Protein AF-A0A5K1AD51-F1 (afdb_monomer_lite)

pLDDT: mean 81.72, std 15.14, range [48.72, 96.69]

InterPro domains:
  IPR011042 Six-bladed beta-propeller, TolB-like [G3DSA:2.120.10.30] (1-55)
  IPR018119 Strictosidine synthase, conserved region [PF03088] (3-54)

Sequence (55 aa):
NHFFILLEGEATGRLLKYDPYTRTTSIVLDGLAFPNGVQISKDHTYLLFTETTNS

Radius of gyration: 13.3 Å; chains: 1; bounding box: 36×16×36 Å

Organism: NCBI:txid210225

Structure (mmCIF, N/CA/C/O backbone):
data_AF-A0A5K1AD51-F1
#
_entry.id   AF-A0A5K1AD51-F1
#
loop_
_atom_site.group_PDB
_atom_site.id
_atom_site.type_symbol
_atom_site.label_atom_id
_atom_site.label_alt_id
_atom_site.label_comp_id
_atom_site.label_asym_id
_atom_site.label_entity_id
_atom_site.label_seq_id
_atom_site.pdbx_PDB_ins_code
_atom_site.Cartn_x
_atom_site.Cartn_y
_atom_site.Cartn_z
_atom_site.occupancy
_atom_site.B_iso_or_equiv
_atom_site.auth_seq_id
_atom_site.auth_comp_id
_atom_site.auth_asym_id
_atom_site.auth_atom_id
_atom_site.pdbx_PDB_model_num
ATOM 1 N N . ASN A 1 1 ? 18.932 10.001 1.388 1.00 48.72 1 ASN A N 1
ATOM 2 C CA . ASN A 1 1 ? 19.544 9.579 0.112 1.00 48.72 1 ASN A CA 1
ATOM 3 C C . ASN A 1 1 ? 18.490 8.859 -0.747 1.00 48.72 1 ASN A C 1
ATOM 5 O O . ASN A 1 1 ? 18.630 7.682 -1.024 1.00 48.72 1 ASN A O 1
ATOM 9 N N . HIS A 1 2 ? 17.387 9.538 -1.107 1.00 54.16 2 HIS A N 1
ATOM 10 C CA . HIS A 1 2 ? 16.247 8.943 -1.845 1.00 54.16 2 HIS A CA 1
ATOM 11 C C . HIS A 1 2 ? 16.427 8.958 -3.374 1.00 54.16 2 HIS A C 1
ATOM 13 O O . HIS A 1 2 ? 15.635 8.363 -4.094 1.00 54.16 2 HIS A O 1
ATOM 19 N N . PHE A 1 3 ? 17.465 9.643 -3.863 1.00 57.00 3 PHE A N 1
ATOM 20 C CA . PHE A 1 3 ? 17.700 9.868 -5.288 1.00 57.00 3 PHE A CA 1
ATOM 21 C C . PHE A 1 3 ? 18.100 8.585 -6.039 1.00 57.00 3 PHE A C 1
ATOM 23 O O . PHE A 1 3 ? 17.751 8.428 -7.200 1.00 57.00 3 PHE A O 1
ATOM 30 N N . PHE A 1 4 ? 18.774 7.642 -5.368 1.00 56.81 4 PHE A N 1
ATOM 31 C CA . PHE A 1 4 ? 19.178 6.365 -5.971 1.00 56.81 4 PHE A CA 1
ATOM 32 C C . PHE A 1 4 ? 18.002 5.402 -6.188 1.00 56.81 4 PHE A C 1
ATOM 34 O O . PHE A 1 4 ? 17.945 4.757 -7.225 1.00 56.81 4 PHE A O 1
ATOM 41 N N . ILE A 1 5 ? 17.014 5.380 -5.283 1.00 58.22 5 ILE A N 1
ATOM 42 C CA . ILE A 1 5 ? 15.811 4.532 -5.423 1.00 58.22 5 ILE A CA 1
ATOM 43 C C . ILE A 1 5 ? 15.010 4.924 -6.679 1.00 58.22 5 ILE A C 1
ATOM 45 O O . ILE A 1 5 ? 14.468 4.067 -7.367 1.00 58.22 5 ILE A O 1
ATOM 49 N N . LEU A 1 6 ? 14.987 6.219 -7.010 1.00 55.12 6 LEU A N 1
ATOM 50 C CA . LEU A 1 6 ? 14.394 6.736 -8.248 1.00 55.12 6 LEU A CA 1
ATOM 51 C C . LEU A 1 6 ? 15.158 6.306 -9.512 1.00 55.12 6 LEU A C 1
ATOM 53 O O . LEU A 1 6 ? 14.543 6.159 -10.563 1.00 55.12 6 LEU A O 1
ATOM 57 N N . LEU A 1 7 ? 16.483 6.146 -9.430 1.00 54.22 7 LEU A N 1
ATOM 58 C CA . LEU A 1 7 ? 17.336 5.886 -10.593 1.00 54.22 7 LEU A CA 1
ATOM 59 C C . LEU A 1 7 ? 17.459 4.390 -10.916 1.00 54.22 7 LEU A C 1
ATOM 61 O O . LEU A 1 7 ? 17.579 4.036 -12.085 1.00 54.22 7 LEU A O 1
ATOM 65 N N . GLU A 1 8 ? 17.426 3.526 -9.897 1.00 57.09 8 GLU A N 1
ATOM 66 C CA . GLU A 1 8 ? 17.616 2.077 -10.061 1.00 57.09 8 GLU A CA 1
ATOM 67 C C . GLU A 1 8 ? 16.320 1.311 -10.362 1.00 57.09 8 GLU A C 1
ATOM 69 O O . GLU A 1 8 ? 16.376 0.150 -10.757 1.00 57.09 8 GLU A O 1
ATOM 74 N N . GLY A 1 9 ? 15.148 1.946 -10.216 1.00 55.88 9 GLY A N 1
ATOM 75 C CA . GLY A 1 9 ? 13.859 1.285 -10.456 1.00 55.88 9 GLY A CA 1
ATOM 76 C C . GLY A 1 9 ? 13.595 0.118 -9.498 1.00 55.88 9 GLY A C 1
ATOM 77 O O . GLY A 1 9 ? 12.820 -0.782 -9.815 1.00 55.88 9 GLY A O 1
ATOM 78 N N . GLU A 1 10 ? 14.262 0.106 -8.340 1.00 65.44 10 GLU A N 1
ATOM 79 C CA . GLU A 1 10 ? 14.203 -1.010 -7.407 1.00 65.44 10 GLU A CA 1
ATOM 80 C C . GLU A 1 10 ? 12.797 -1.112 -6.792 1.00 65.44 10 GLU A C 1
ATOM 82 O O . GLU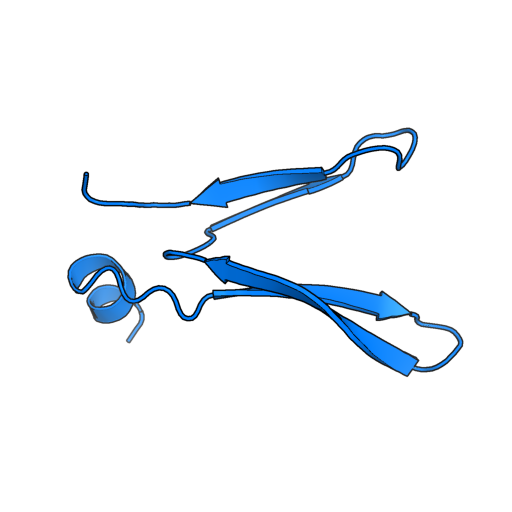 A 1 10 ? 12.337 -0.239 -6.049 1.00 65.44 10 GLU A O 1
ATOM 87 N N . ALA A 1 11 ? 12.099 -2.195 -7.125 1.00 75.94 11 ALA A N 1
ATOM 88 C CA . ALA A 1 11 ? 10.718 -2.450 -6.739 1.00 75.94 11 ALA A CA 1
ATOM 89 C C . ALA A 1 11 ? 10.623 -3.011 -5.307 1.00 75.94 11 ALA A C 1
ATOM 91 O O . ALA A 1 11 ? 10.198 -4.140 -5.091 1.00 75.94 11 ALA A O 1
ATOM 92 N N . THR A 1 12 ? 11.073 -2.244 -4.310 1.00 82.88 12 THR A N 1
ATOM 93 C CA . THR A 1 12 ? 11.054 -2.639 -2.880 1.00 82.88 12 THR A CA 1
ATOM 94 C C . THR A 1 12 ? 9.934 -1.970 -2.077 1.00 82.88 12 THR A C 1
ATOM 96 O O . THR A 1 12 ? 9.801 -2.180 -0.865 1.00 82.88 12 THR A O 1
ATOM 99 N N . GLY A 1 13 ? 9.122 -1.135 -2.729 1.00 85.25 13 GLY A N 1
ATOM 100 C CA . GLY A 1 13 ? 8.000 -0.445 -2.114 1.00 85.25 13 GLY A CA 1
ATOM 101 C C . GLY A 1 13 ? 6.891 -1.407 -1.690 1.00 85.25 13 GLY A C 1
ATOM 102 O O . GLY A 1 13 ? 6.630 -2.416 -2.340 1.00 85.25 13 GLY A O 1
ATOM 103 N N . ARG A 1 14 ? 6.209 -1.072 -0.591 1.00 90.88 14 ARG A N 1
ATOM 104 C CA . ARG A 1 14 ? 5.111 -1.869 -0.027 1.00 90.88 14 ARG A CA 1
ATOM 105 C C . ARG A 1 14 ? 3.938 -0.986 0.352 1.00 90.88 14 ARG A C 1
ATOM 107 O O . ARG A 1 14 ? 4.132 0.074 0.947 1.00 90.88 14 ARG A O 1
ATOM 114 N N . LEU A 1 15 ? 2.727 -1.467 0.086 1.00 90.56 15 LEU A N 1
ATOM 115 C CA . LEU A 1 15 ? 1.502 -0.903 0.638 1.00 90.56 15 LEU A CA 1
ATOM 116 C C . LEU A 1 15 ? 1.102 -1.691 1.883 1.00 90.56 15 LEU A C 1
ATOM 118 O O . LEU A 1 15 ? 0.915 -2.908 1.835 1.00 90.56 15 LEU A O 1
ATOM 122 N N . LEU A 1 16 ? 0.946 -0.984 2.998 1.00 93.06 16 LEU A N 1
ATOM 123 C CA . LEU A 1 16 ? 0.653 -1.578 4.296 1.00 93.06 16 LEU A CA 1
ATOM 124 C C . LEU A 1 16 ? -0.739 -1.172 4.776 1.00 93.06 16 LEU A C 1
ATOM 126 O O . LEU A 1 16 ? -1.137 -0.014 4.655 1.00 93.06 16 LEU A O 1
ATOM 130 N N . LYS A 1 17 ? -1.453 -2.117 5.386 1.00 92.31 17 LYS A N 1
ATOM 131 C CA . LYS A 1 17 ? -2.681 -1.863 6.143 1.00 92.31 17 LYS A CA 1
ATOM 132 C C . LYS A 1 17 ? -2.377 -1.961 7.629 1.00 92.31 17 LYS A C 1
ATOM 134 O O . LYS A 1 17 ? -1.899 -2.997 8.090 1.00 92.31 17 LYS A O 1
ATOM 139 N N . TYR A 1 18 ? -2.708 -0.906 8.366 1.00 94.69 18 TYR A N 1
ATOM 140 C CA . TYR A 1 18 ? -2.623 -0.864 9.822 1.00 94.69 18 TYR A CA 1
ATOM 141 C C . TYR A 1 18 ? -4.017 -0.986 10.444 1.00 94.69 18 TYR A C 1
ATOM 143 O O . TYR A 1 18 ? -4.927 -0.244 10.074 1.00 94.69 18 TYR A O 1
ATOM 151 N N . ASP A 1 19 ? -4.174 -1.911 11.389 1.00 94.44 19 ASP A N 1
ATOM 152 C CA . ASP A 1 19 ? -5.358 -2.019 12.240 1.00 94.44 19 ASP A CA 1
ATOM 153 C C . ASP A 1 19 ? -5.046 -1.413 13.624 1.00 94.44 19 ASP A C 1
ATOM 155 O O . ASP A 1 19 ? -4.212 -1.957 14.355 1.00 94.44 19 ASP A O 1
ATOM 159 N N . PRO A 1 20 ? -5.685 -0.293 14.013 1.00 94.12 20 PRO A N 1
ATOM 160 C CA . PRO A 1 20 ? -5.404 0.371 15.282 1.00 94.12 20 PRO A CA 1
ATOM 161 C C . PRO A 1 20 ? -5.928 -0.385 16.511 1.00 94.12 20 PRO A C 1
ATOM 163 O O . PRO A 1 20 ? -5.426 -0.146 17.611 1.00 94.12 20 PRO A O 1
ATOM 166 N N . TYR A 1 21 ? -6.909 -1.280 16.359 1.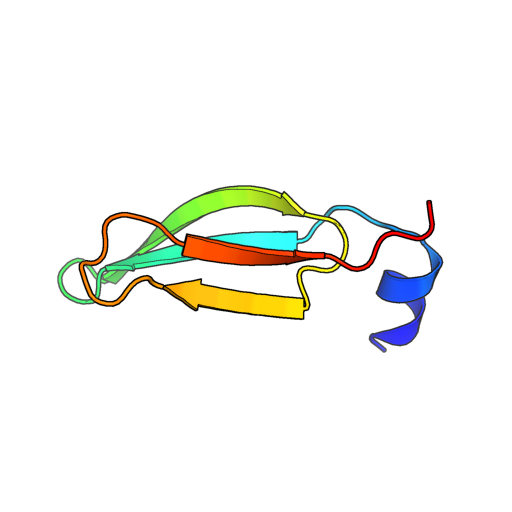00 96.12 21 TYR A N 1
ATOM 167 C CA . TYR A 1 21 ? -7.499 -2.024 17.475 1.00 96.12 21 TYR A CA 1
ATOM 168 C C . TYR A 1 21 ? -6.601 -3.181 17.899 1.00 96.12 21 TYR A C 1
ATOM 170 O O . TYR A 1 21 ? -6.338 -3.369 19.087 1.00 96.12 21 TYR A O 1
ATOM 178 N N . THR A 1 22 ? -6.093 -3.931 16.924 1.00 96.69 22 THR A N 1
ATOM 179 C CA . THR A 1 22 ? -5.183 -5.063 17.150 1.00 96.69 22 THR A CA 1
ATOM 180 C C . THR A 1 22 ? -3.712 -4.648 17.145 1.00 96.69 22 THR A C 1
ATOM 182 O O . THR A 1 22 ? -2.856 -5.428 17.561 1.00 96.69 22 THR A O 1
ATOM 185 N N . ARG A 1 23 ? -3.407 -3.421 16.695 1.00 95.12 23 ARG A N 1
ATOM 186 C CA . ARG A 1 23 ? -2.0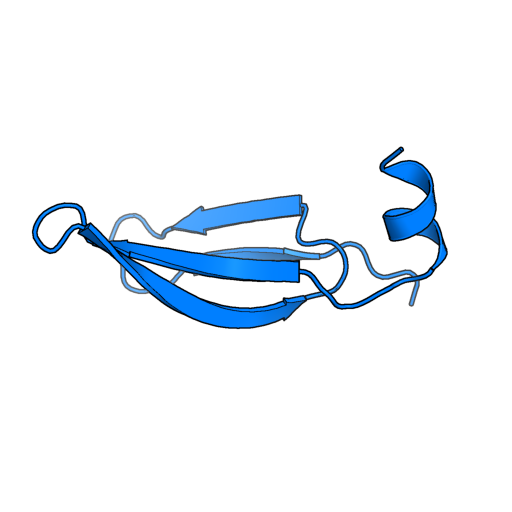49 -2.884 16.490 1.00 95.12 23 ARG A CA 1
ATOM 187 C C . ARG A 1 23 ? -1.221 -3.721 15.515 1.00 95.12 23 ARG A C 1
ATOM 189 O O . ARG A 1 23 ? -0.000 -3.804 15.639 1.00 95.12 23 ARG A O 1
ATOM 196 N N . THR A 1 24 ? -1.883 -4.350 14.549 1.00 96.44 24 THR A N 1
ATOM 197 C CA . THR A 1 24 ? -1.223 -5.190 13.547 1.00 96.44 24 THR A CA 1
ATOM 198 C C . THR A 1 24 ? -1.060 -4.449 12.234 1.00 96.44 24 THR A C 1
ATOM 200 O O . THR A 1 24 ? -2.002 -3.827 11.740 1.00 96.44 24 THR A O 1
ATOM 203 N N . THR A 1 25 ? 0.113 -4.598 11.629 1.00 95.94 25 THR A N 1
ATOM 204 C CA . THR A 1 25 ? 0.381 -4.158 10.260 1.00 95.94 25 THR A CA 1
ATOM 205 C C . THR A 1 25 ? 0.447 -5.377 9.350 1.00 95.94 25 THR A C 1
ATOM 207 O O . THR A 1 25 ? 1.108 -6.359 9.678 1.00 95.94 25 THR A O 1
ATOM 210 N N . SER A 1 26 ? -0.217 -5.311 8.201 1.00 95.38 26 SER A N 1
ATOM 211 C CA . SER A 1 26 ? -0.207 -6.356 7.172 1.00 95.38 26 SER A CA 1
ATOM 212 C C . SER A 1 26 ? 0.182 -5.769 5.819 1.00 95.38 26 SER A C 1
ATOM 214 O O . SER A 1 26 ? -0.060 -4.590 5.558 1.00 95.38 26 SER A O 1
ATOM 216 N N . ILE A 1 27 ? 0.808 -6.581 4.968 1.00 93.56 27 ILE A N 1
ATOM 217 C CA . ILE A 1 27 ? 1.160 -6.192 3.600 1.00 93.56 27 ILE A CA 1
ATOM 218 C C . ILE A 1 27 ? -0.062 -6.421 2.709 1.00 93.56 27 ILE A C 1
ATOM 220 O O . ILE A 1 27 ? -0.627 -7.512 2.706 1.00 93.56 27 ILE A O 1
ATOM 224 N N . VAL A 1 28 ? -0.470 -5.383 1.979 1.00 91.44 28 VAL A N 1
ATOM 225 C CA . VAL A 1 28 ? -1.573 -5.432 1.004 1.00 91.44 28 VAL A CA 1
ATOM 226 C C . VAL A 1 28 ? -1.026 -5.630 -0.406 1.00 91.44 28 VAL A C 1
ATOM 228 O O . VAL A 1 28 ? -1.575 -6.421 -1.166 1.00 91.44 28 VAL A O 1
ATOM 231 N N . LEU A 1 29 ? 0.061 -4.92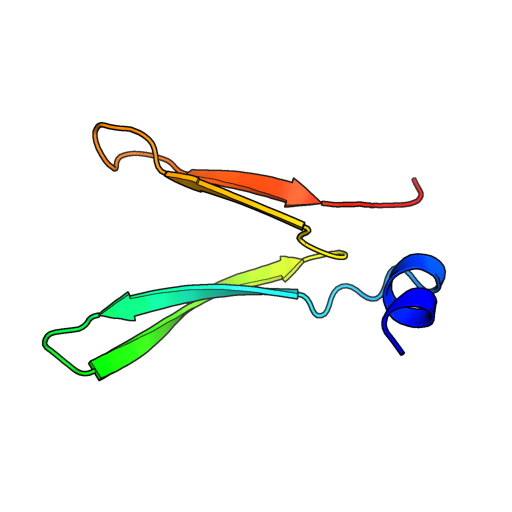7 -0.737 1.00 87.31 29 LEU A N 1
ATOM 232 C CA . LEU A 1 29 ? 0.805 -5.057 -1.990 1.00 87.31 29 LEU A CA 1
ATOM 233 C C . LEU A 1 29 ? 2.304 -4.935 -1.699 1.00 87.31 29 LEU A C 1
ATOM 235 O O . LEU A 1 29 ? 2.709 -4.171 -0.819 1.00 87.31 29 LEU A O 1
ATOM 239 N N . ASP A 1 30 ? 3.108 -5.681 -2.444 1.00 89.00 30 ASP A N 1
ATOM 240 C CA . ASP A 1 30 ? 4.570 -5.713 -2.364 1.00 89.00 30 ASP A CA 1
ATOM 241 C C . ASP A 1 30 ? 5.153 -5.591 -3.774 1.00 89.00 30 ASP A C 1
ATOM 243 O O . ASP A 1 30 ? 4.437 -5.806 -4.755 1.00 89.00 30 ASP A O 1
ATOM 247 N N . GLY A 1 31 ? 6.436 -5.262 -3.875 1.00 85.31 31 GLY A N 1
ATOM 248 C CA . GLY A 1 31 ? 7.116 -5.160 -5.159 1.00 85.31 31 GLY A CA 1
ATOM 249 C C . GLY A 1 31 ? 6.799 -3.872 -5.918 1.00 85.31 31 GLY A C 1
ATOM 250 O O . GLY A 1 31 ? 6.750 -3.898 -7.143 1.00 85.31 31 GLY A O 1
ATOM 251 N N . LEU A 1 32 ? 6.519 -2.769 -5.216 1.00 83.75 32 LEU A N 1
ATOM 252 C CA . LEU A 1 32 ? 6.134 -1.506 -5.848 1.00 83.75 32 LEU A CA 1
ATOM 253 C C . LEU A 1 32 ? 7.363 -0.662 -6.218 1.00 83.75 32 LEU A C 1
ATOM 255 O O . LEU A 1 32 ? 8.259 -0.447 -5.391 1.00 83.75 32 LEU A O 1
ATOM 259 N N . ALA A 1 33 ? 7.389 -0.139 -7.442 1.00 84.25 33 ALA A N 1
ATOM 260 C CA . ALA A 1 33 ? 8.462 0.703 -7.966 1.00 84.25 33 ALA A CA 1
ATOM 261 C C . ALA A 1 33 ? 8.237 2.166 -7.564 1.00 84.25 33 ALA A C 1
ATOM 263 O O . ALA A 1 33 ? 7.492 2.913 -8.200 1.00 84.25 33 ALA A O 1
ATOM 264 N N . PHE A 1 34 ? 8.888 2.568 -6.471 1.00 78.50 34 PHE A N 1
ATOM 265 C CA . PHE A 1 34 ? 8.787 3.914 -5.901 1.00 78.50 34 PHE A CA 1
ATOM 266 C C . PHE A 1 34 ? 7.325 4.409 -5.778 1.00 78.50 34 PHE A C 1
ATOM 268 O O . PHE A 1 34 ? 6.936 5.387 -6.430 1.00 78.50 34 PHE 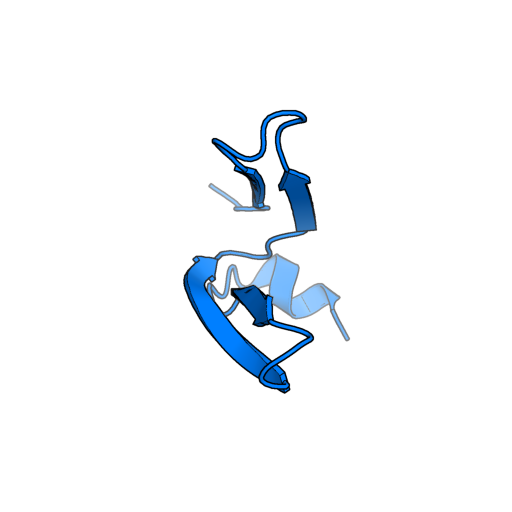A O 1
ATOM 275 N N . PRO A 1 35 ? 6.488 3.747 -4.951 1.00 81.06 35 PRO A N 1
ATOM 276 C CA . PRO A 1 35 ? 5.120 4.193 -4.728 1.00 81.06 35 PRO A CA 1
ATOM 277 C C . PRO A 1 35 ? 5.141 5.556 -4.025 1.00 81.06 35 PRO A C 1
ATOM 279 O O . PRO A 1 35 ? 5.594 5.673 -2.885 1.00 81.06 35 PRO A O 1
ATOM 282 N N . ASN A 1 36 ? 4.679 6.600 -4.709 1.00 84.94 36 ASN A N 1
ATOM 283 C CA . ASN A 1 36 ? 4.831 7.993 -4.269 1.00 84.94 36 ASN A CA 1
ATOM 284 C C . ASN A 1 36 ? 3.509 8.660 -3.858 1.00 84.94 36 ASN A C 1
ATOM 286 O O . ASN A 1 36 ? 3.513 9.785 -3.358 1.00 84.94 36 ASN A O 1
ATOM 290 N N . GLY A 1 37 ? 2.386 7.968 -4.028 1.00 86.62 37 GLY A N 1
ATOM 291 C CA . GLY A 1 37 ? 1.065 8.473 -3.682 1.00 86.62 37 GLY A CA 1
ATOM 292 C C . GLY A 1 37 ? 0.086 7.344 -3.404 1.00 86.62 37 GLY A C 1
ATOM 293 O O . GLY A 1 37 ? 0.186 6.257 -3.971 1.00 86.62 37 GLY A O 1
ATOM 294 N N . VAL A 1 38 ? -0.859 7.611 -2.501 1.00 91.88 38 VAL A N 1
ATOM 295 C CA . VAL A 1 38 ? -1.912 6.679 -2.099 1.00 91.88 38 VAL A CA 1
ATOM 296 C C . VAL A 1 38 ? -3.183 7.452 -1.739 1.00 91.88 38 VAL A C 1
ATOM 298 O O . VAL A 1 38 ? -3.120 8.469 -1.049 1.00 91.88 38 VAL A O 1
ATOM 301 N N . GLN A 1 39 ? -4.344 6.980 -2.192 1.00 93.88 39 GLN A N 1
ATOM 302 C CA . GLN A 1 39 ? -5.654 7.535 -1.848 1.00 93.88 39 GLN A CA 1
ATOM 303 C C . GLN A 1 39 ? -6.691 6.413 -1.731 1.00 93.88 39 GLN A C 1
ATOM 305 O O . GLN A 1 39 ? -6.703 5.479 -2.526 1.00 93.88 39 GLN A O 1
ATOM 310 N N . ILE A 1 40 ? -7.596 6.522 -0.760 1.00 92.62 40 ILE A N 1
ATOM 311 C CA . ILE A 1 40 ? -8.694 5.569 -0.549 1.00 92.62 40 ILE A CA 1
ATOM 312 C C . ILE A 1 40 ? -9.995 6.176 -1.091 1.00 92.62 40 ILE A C 1
ATOM 314 O O . ILE A 1 40 ? -10.205 7.391 -1.007 1.00 92.62 40 ILE A O 1
ATOM 318 N N . SER A 1 41 ? -10.864 5.348 -1.672 1.00 93.88 41 SER A N 1
ATOM 319 C CA . SER A 1 41 ? -12.197 5.774 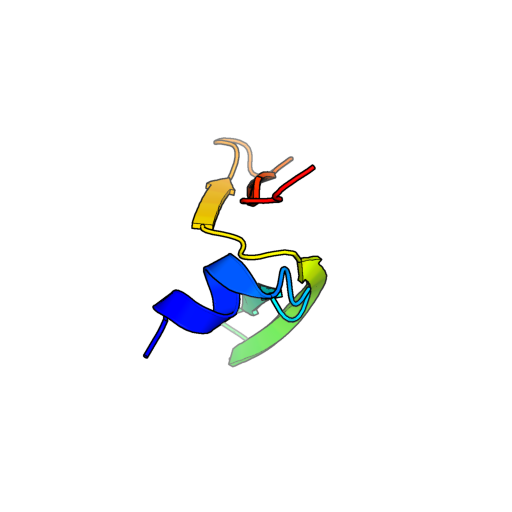-2.094 1.00 93.88 41 SER A CA 1
ATOM 320 C C . SER A 1 41 ? -13.054 6.194 -0.895 1.00 93.88 41 SER A C 1
ATOM 322 O O . SER A 1 41 ? -12.878 5.714 0.223 1.00 93.88 41 SER A O 1
ATOM 324 N N . LYS A 1 42 ? -14.016 7.100 -1.108 1.00 93.31 42 LYS A N 1
ATOM 325 C CA . LYS A 1 42 ? -14.877 7.599 -0.015 1.00 93.31 42 LYS A CA 1
ATOM 326 C C . LYS A 1 42 ? -15.711 6.489 0.637 1.00 93.31 42 LYS A C 1
ATOM 328 O O . LYS A 1 42 ? -16.001 6.550 1.826 1.00 93.31 42 LYS A O 1
ATOM 333 N N . ASP A 1 43 ? -16.099 5.498 -0.153 1.00 94.94 43 ASP A N 1
ATOM 334 C CA . ASP A 1 43 ? -16.862 4.318 0.253 1.00 94.94 43 ASP A CA 1
ATOM 335 C C . ASP A 1 43 ? -15.972 3.143 0.703 1.00 94.94 43 ASP A C 1
ATOM 337 O O . ASP A 1 43 ? -16.498 2.101 1.076 1.00 94.94 43 ASP A O 1
ATOM 341 N N . HIS A 1 44 ? -14.643 3.313 0.724 1.00 89.06 44 HIS A N 1
ATOM 342 C CA . HIS A 1 44 ? -13.656 2.312 1.152 1.00 89.06 44 HIS A CA 1
ATOM 343 C C . HIS A 1 44 ? -13.676 0.996 0.351 1.00 89.06 44 HIS A C 1
ATOM 345 O O . HIS A 1 44 ? -13.243 -0.043 0.850 1.00 89.06 44 HIS A O 1
ATOM 351 N N . THR A 1 45 ? -14.164 1.022 -0.890 1.00 92.50 45 THR A N 1
ATOM 352 C CA . THR A 1 45 ? -14.245 -0.154 -1.770 1.00 92.50 45 THR A CA 1
ATOM 353 C C . THR A 1 45 ? -13.017 -0.324 -2.663 1.00 92.50 45 THR A C 1
ATOM 355 O O . THR A 1 45 ? -12.733 -1.440 -3.096 1.00 92.50 45 THR A O 1
ATOM 358 N N . TYR A 1 46 ? -12.255 0.745 -2.913 1.00 90.00 46 TYR A N 1
ATOM 359 C CA . TYR A 1 46 ? -11.017 0.690 -3.689 1.00 90.00 46 TYR A CA 1
ATOM 360 C C . TYR A 1 46 ? -9.968 1.679 -3.176 1.00 90.00 46 TYR A C 1
ATOM 362 O O . TYR A 1 46 ? -10.256 2.616 -2.427 1.00 90.00 46 TYR A O 1
ATOM 370 N N . LEU A 1 47 ? -8.726 1.473 -3.609 1.00 92.38 47 LEU A N 1
ATOM 371 C CA . LEU A 1 47 ? -7.637 2.417 -3.406 1.00 92.38 47 LEU A CA 1
ATOM 372 C C . LEU A 1 47 ? -6.961 2.725 -4.742 1.00 92.38 47 LEU A C 1
ATOM 374 O O . LEU A 1 47 ? -6.936 1.887 -5.642 1.00 92.38 47 LEU A O 1
ATOM 378 N N . LEU A 1 48 ? -6.382 3.914 -4.836 1.00 91.19 48 LEU A N 1
ATOM 379 C CA . LEU A 1 48 ? -5.513 4.339 -5.922 1.00 91.19 48 LEU A CA 1
ATOM 380 C C . LEU A 1 48 ? -4.106 4.539 -5.364 1.00 91.19 48 LEU A C 1
ATOM 382 O O . LEU A 1 48 ? -3.945 5.079 -4.268 1.00 91.19 48 LEU A O 1
ATOM 386 N N . PHE A 1 49 ? -3.096 4.134 -6.121 1.00 89.06 49 PHE A N 1
ATOM 387 C CA . PHE A 1 49 ? -1.699 4.422 -5.822 1.00 89.06 49 PHE A CA 1
ATOM 388 C C . PHE A 1 49 ? -0.974 4.843 -7.099 1.00 89.06 49 PHE A C 1
ATOM 390 O O . PHE A 1 49 ? -1.433 4.550 -8.204 1.00 89.06 49 PHE A O 1
ATOM 397 N N . THR A 1 50 ? 0.130 5.564 -6.943 1.00 86.00 50 THR A N 1
ATOM 398 C CA . THR A 1 50 ? 0.962 6.037 -8.054 1.00 86.00 50 THR A CA 1
ATOM 399 C C . THR A 1 50 ? 2.381 5.508 -7.908 1.00 86.00 50 THR A C 1
ATOM 401 O O . THR A 1 50 ? 2.954 5.552 -6.819 1.00 86.00 50 THR A O 1
ATOM 404 N N . GLU A 1 51 ? 2.945 5.022 -9.010 1.00 81.38 51 GLU A N 1
ATOM 405 C CA . GLU A 1 51 ? 4.323 4.537 -9.114 1.00 81.38 51 GLU A CA 1
ATOM 406 C C . GLU A 1 51 ? 5.100 5.403 -10.098 1.00 81.38 51 GLU A C 1
ATOM 408 O O . GLU A 1 51 ? 4.538 5.948 -11.050 1.00 81.38 51 GLU A O 1
ATOM 413 N N . THR A 1 52 ? 6.400 5.553 -9.856 1.00 75.06 52 THR A N 1
ATOM 414 C CA . THR A 1 52 ? 7.301 6.201 -10.812 1.00 75.06 52 THR A CA 1
ATOM 415 C C . THR A 1 52 ? 8.215 5.138 -11.385 1.00 75.06 52 THR A C 1
ATOM 417 O O . THR A 1 52 ? 9.211 4.766 -10.774 1.00 75.06 52 THR A O 1
ATOM 420 N N . THR A 1 53 ? 7.867 4.659 -12.571 1.00 65.44 53 THR A N 1
ATOM 421 C CA . THR A 1 53 ? 8.687 3.725 -13.338 1.00 65.44 53 THR A CA 1
ATOM 422 C C . THR A 1 53 ? 9.322 4.485 -14.498 1.00 65.44 53 THR A C 1
ATOM 424 O O . THR A 1 53 ? 8.616 5.134 -15.269 1.00 65.44 53 THR A O 1
ATOM 427 N N . ASN A 1 54 ? 10.649 4.402 -14.643 1.00 55.06 54 ASN A N 1
ATOM 428 C CA . ASN A 1 54 ? 11.275 4.597 -15.952 1.00 55.06 54 ASN A CA 1
ATOM 429 C C . ASN A 1 54 ? 10.817 3.411 -16.807 1.00 55.06 54 ASN A C 1
ATOM 431 O O . ASN A 1 54 ? 11.237 2.288 -16.538 1.00 55.06 54 ASN A O 1
ATOM 435 N N . SER A 1 55 ? 9.872 3.627 -17.725 1.00 48.91 55 SER A N 1
ATOM 436 C CA . SER A 1 55 ? 9.495 2.595 -18.704 1.00 48.91 55 SER A CA 1
ATOM 437 C C . SER A 1 55 ? 10.663 2.243 -19.618 1.00 48.91 55 SER A C 1
ATOM 439 O O . SER A 1 55 ? 11.472 3.154 -19.905 1.00 48.91 55 SER A O 1
#

Foldseek 3Di:
DCVVLLVPQFQADFDWDADPVVRDIDTPDGRARQWDDKDADPVRPDIDIDHRDPD

Secondary structure (DSSP, 8-state):
--HHHHHH----EEEEEEETTTTEEEEEEEEESSEEEEEE-TTSS-EEEEE----